Protein AF-A0A2L2YY24-F1 (afdb_monomer_lite)

Structure (mmCIF, N/CA/C/O backbone):
data_AF-A0A2L2YY24-F1
#
_entry.id   AF-A0A2L2YY24-F1
#
loop_
_atom_site.group_PDB
_atom_site.id
_atom_site.type_symbol
_atom_site.label_atom_id
_atom_site.label_alt_id
_atom_site.label_comp_id
_atom_site.label_asym_id
_atom_site.label_entity_id
_atom_site.label_seq_id
_atom_site.pdbx_PDB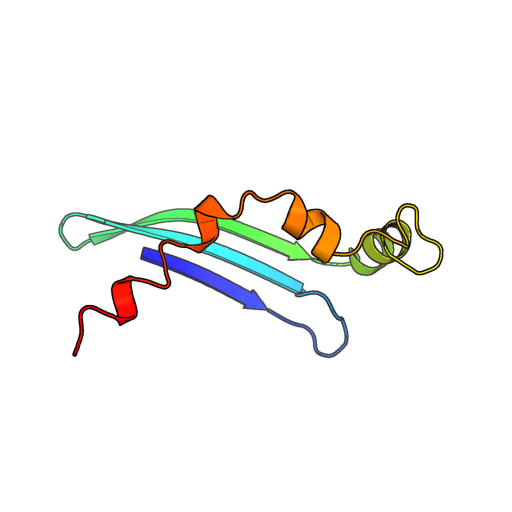_ins_code
_atom_site.Cartn_x
_atom_site.Cartn_y
_atom_site.Cartn_z
_atom_site.occupancy
_atom_site.B_iso_or_equiv
_atom_site.auth_seq_id
_atom_site.auth_comp_id
_atom_site.auth_asym_id
_atom_site.auth_atom_id
_atom_site.pdbx_PDB_model_num
ATOM 1 N N . THR A 1 1 ? -12.927 -3.151 11.422 1.00 86.94 1 THR A N 1
ATOM 2 C CA . THR A 1 1 ? -13.277 -2.802 10.032 1.00 86.94 1 THR A CA 1
ATOM 3 C C . THR A 1 1 ? -12.031 -2.622 9.185 1.00 86.94 1 THR A C 1
ATOM 5 O O . THR A 1 1 ? -11.174 -1.821 9.526 1.00 86.94 1 THR A O 1
ATOM 8 N N . VAL A 1 2 ? -11.906 -3.367 8.085 1.00 90.69 2 VAL A N 1
ATOM 9 C CA . VAL A 1 2 ? -10.796 -3.226 7.122 1.00 90.69 2 VAL A CA 1
ATOM 10 C C . VAL A 1 2 ? -11.335 -2.567 5.857 1.00 90.69 2 VAL A C 1
ATOM 12 O O . VAL A 1 2 ? -12.357 -3.007 5.334 1.00 90.69 2 VAL A O 1
ATOM 15 N N . GLN A 1 3 ? -10.670 -1.518 5.383 1.00 90.88 3 GLN A N 1
ATOM 16 C CA . GLN A 1 3 ? -11.022 -0.790 4.167 1.00 90.88 3 GLN A CA 1
ATOM 17 C C . GLN A 1 3 ? -9.863 -0.873 3.177 1.00 90.88 3 GLN A C 1
ATOM 19 O O . GLN A 1 3 ? -8.709 -0.708 3.558 1.00 90.88 3 GLN A O 1
ATOM 24 N N . ALA A 1 4 ? -10.166 -1.125 1.908 1.00 90.81 4 ALA A N 1
ATOM 25 C CA . ALA A 1 4 ? -9.180 -1.144 0.837 1.00 90.81 4 ALA A CA 1
ATOM 26 C C . ALA A 1 4 ? -9.696 -0.309 -0.336 1.00 90.81 4 ALA A C 1
ATOM 28 O O . ALA A 1 4 ? -10.857 -0.432 -0.727 1.00 90.81 4 ALA A O 1
ATOM 29 N N . ASN A 1 5 ? -8.833 0.536 -0.884 1.00 90.00 5 ASN A N 1
ATOM 30 C CA . ASN A 1 5 ? -9.118 1.412 -2.008 1.00 90.00 5 ASN A CA 1
ATOM 31 C C . ASN A 1 5 ? -8.007 1.281 -3.053 1.00 90.00 5 ASN A C 1
ATOM 33 O O . ASN A 1 5 ? -6.828 1.397 -2.728 1.00 90.00 5 ASN A O 1
ATOM 37 N N . VAL A 1 6 ? -8.375 1.060 -4.312 1.00 89.81 6 VAL A N 1
ATOM 38 C CA . VAL A 1 6 ? -7.424 0.865 -5.410 1.00 89.81 6 VAL A CA 1
ATOM 39 C C . VAL A 1 6 ? -7.829 1.753 -6.580 1.00 89.81 6 VAL A C 1
ATOM 41 O O . VAL A 1 6 ? -8.978 1.739 -7.015 1.00 89.81 6 VAL A O 1
ATOM 44 N N . ILE A 1 7 ? -6.880 2.535 -7.095 1.00 87.50 7 ILE A N 1
ATOM 45 C CA . ILE A 1 7 ? -7.100 3.478 -8.194 1.00 87.50 7 ILE A CA 1
ATOM 46 C C . ILE A 1 7 ? -6.372 2.974 -9.437 1.00 87.50 7 ILE A C 1
ATOM 48 O O . ILE A 1 7 ? -5.143 2.907 -9.470 1.00 87.50 7 ILE A O 1
ATOM 52 N N . HIS A 1 8 ? -7.135 2.689 -10.491 1.00 83.62 8 HIS A N 1
ATOM 53 C CA . HIS A 1 8 ? -6.608 2.239 -11.778 1.00 83.62 8 HIS A CA 1
ATOM 54 C C . HIS A 1 8 ? -6.441 3.392 -12.780 1.00 83.62 8 HIS A C 1
ATOM 56 O O . HIS A 1 8 ? -7.159 4.396 -12.747 1.00 83.62 8 HIS A O 1
ATOM 62 N N . SER A 1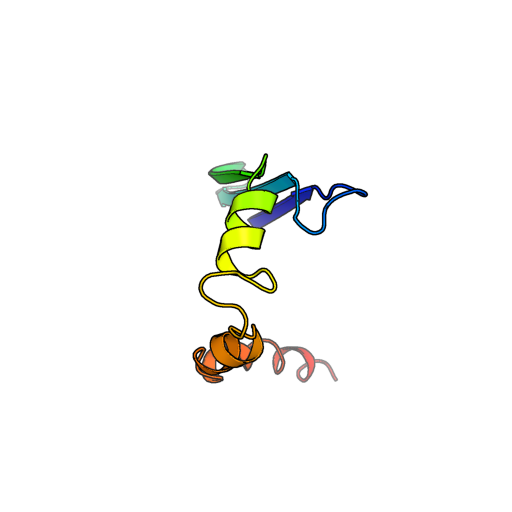 9 ? -5.468 3.262 -13.685 1.00 81.44 9 SER A N 1
ATOM 63 C CA . SER A 1 9 ? -5.368 4.106 -14.882 1.00 81.44 9 SER A CA 1
ATOM 64 C C . SER A 1 9 ? -5.978 3.381 -16.076 1.00 81.44 9 SER A C 1
ATOM 66 O O . SER A 1 9 ? -5.871 2.167 -16.168 1.00 81.44 9 SER A O 1
ATOM 68 N N . ARG A 1 10 ? -6.569 4.110 -17.031 1.00 77.81 10 ARG A N 1
ATOM 69 C CA . ARG A 1 10 ? -7.034 3.503 -18.296 1.00 77.81 10 ARG A CA 1
ATOM 70 C C . ARG A 1 10 ? -5.891 3.092 -19.223 1.00 77.81 10 ARG A C 1
ATOM 72 O O . ARG A 1 10 ? -6.100 2.274 -20.105 1.00 77.81 10 ARG A O 1
ATOM 79 N N . ASN A 1 11 ? -4.717 3.686 -19.031 1.00 75.88 11 ASN A N 1
ATOM 80 C CA . ASN A 1 11 ? -3.584 3.555 -19.943 1.00 75.88 11 ASN A CA 1
ATOM 81 C C . ASN A 1 11 ? -2.479 2.623 -19.426 1.00 75.88 11 ASN A C 1
ATOM 83 O O . ASN A 1 11 ? -1.447 2.517 -20.074 1.00 75.88 11 ASN A O 1
ATOM 87 N N . SER A 1 12 ? -2.666 1.999 -18.259 1.00 67.44 12 SER A N 1
ATOM 88 C CA . SER A 1 12 ? -1.707 1.058 -17.675 1.00 67.44 12 SER A CA 1
ATOM 89 C C . SER A 1 12 ? -2.450 -0.130 -17.074 1.00 67.44 12 SER A C 1
ATOM 91 O O . SER A 1 12 ? -3.573 0.006 -16.583 1.00 67.44 12 SER A O 1
ATOM 93 N N . PHE A 1 13 ? -1.821 -1.299 -17.157 1.00 71.31 13 PHE A N 1
ATOM 94 C CA . PHE A 1 13 ? -2.335 -2.548 -16.607 1.00 71.31 13 PHE A CA 1
ATOM 95 C C . PHE A 1 13 ? -2.292 -2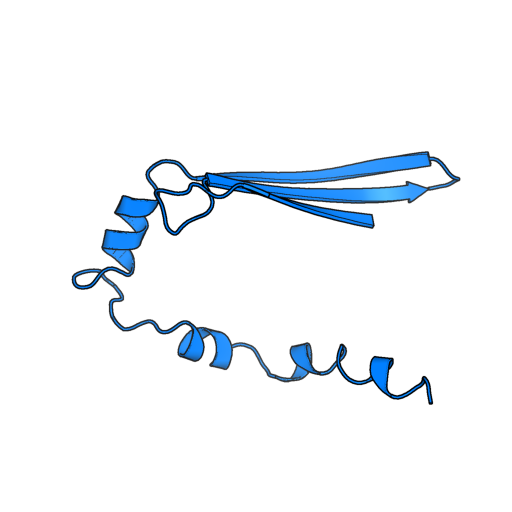.557 -15.071 1.00 71.31 13 PHE A C 1
ATOM 97 O O . PHE A 1 13 ? -3.108 -3.220 -14.429 1.00 71.31 13 PHE A O 1
ATOM 104 N N . LEU A 1 14 ? -1.381 -1.790 -14.467 1.00 78.44 14 LEU A N 1
ATOM 105 C CA . LEU A 1 14 ? -1.216 -1.737 -13.020 1.00 78.44 14 LEU A CA 1
ATOM 106 C C . LEU A 1 14 ? -2.019 -0.595 -12.384 1.00 78.44 14 LEU A C 1
ATOM 108 O O . LEU A 1 14 ? -2.198 0.476 -12.977 1.00 78.44 14 LEU A O 1
ATOM 112 N N . PRO A 1 15 ? -2.521 -0.793 -11.151 1.00 80.75 15 PRO A N 1
ATOM 113 C CA . PRO A 1 15 ? -3.132 0.289 -10.401 1.00 80.75 15 PRO A CA 1
ATOM 114 C C . PR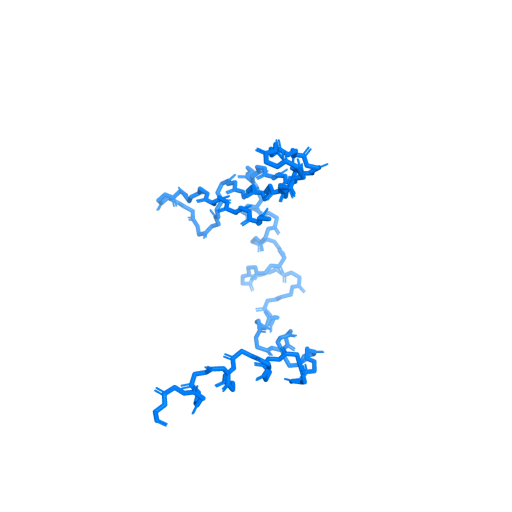O A 1 15 ? -2.087 1.353 -10.068 1.00 80.75 15 PRO A C 1
ATOM 116 O O . PRO A 1 15 ? -1.003 1.039 -9.588 1.00 80.75 15 PRO A O 1
ATOM 119 N N . ARG A 1 16 ? -2.448 2.627 -10.255 1.00 86.25 16 ARG A N 1
ATOM 120 C CA . ARG A 1 16 ? -1.600 3.774 -9.892 1.00 86.25 16 ARG A CA 1
ATOM 121 C C . ARG A 1 16 ? -1.458 3.943 -8.389 1.00 86.25 16 ARG A C 1
ATOM 123 O O . ARG A 1 16 ? -0.513 4.574 -7.931 1.00 86.25 16 ARG A O 1
ATOM 130 N N . SER A 1 17 ? -2.404 3.438 -7.609 1.00 87.69 17 SER A N 1
ATOM 131 C CA . SER A 1 17 ? -2.261 3.401 -6.159 1.00 87.69 17 SER A CA 1
ATOM 132 C C . SER A 1 17 ? -3.159 2.352 -5.537 1.00 87.69 17 SER A C 1
ATOM 134 O O . SER A 1 17 ? -4.279 2.135 -6.001 1.00 87.69 17 SER A O 1
ATOM 136 N N . ALA A 1 18 ? -2.695 1.780 -4.438 1.00 91.00 18 ALA A N 1
ATOM 137 C CA . ALA A 1 18 ? -3.490 0.949 -3.553 1.00 91.00 18 ALA A CA 1
ATOM 138 C C . ALA A 1 18 ? -3.309 1.465 -2.127 1.00 91.00 18 ALA A C 1
ATOM 140 O O . ALA A 1 18 ? -2.190 1.775 -1.720 1.00 91.00 18 ALA A O 1
ATOM 141 N N . ASN A 1 19 ? -4.408 1.586 -1.395 1.00 92.56 19 ASN A N 1
ATOM 142 C CA . ASN A 1 19 ? -4.427 2.058 -0.023 1.00 92.56 19 ASN A CA 1
ATOM 143 C C . ASN A 1 19 ? -5.298 1.137 0.827 1.00 92.56 19 ASN A C 1
ATOM 145 O O . ASN A 1 19 ? -6.382 0.735 0.403 1.00 92.56 19 ASN A O 1
ATOM 149 N N . LEU A 1 20 ? -4.824 0.793 2.015 1.00 93.62 20 LEU A N 1
ATOM 150 C CA . LEU A 1 20 ? -5.462 -0.154 2.915 1.00 93.62 20 LEU A CA 1
ATOM 151 C C . LEU A 1 20 ? -5.456 0.427 4.328 1.00 93.62 20 LEU A C 1
ATOM 153 O O . LEU A 1 20 ? -4.403 0.637 4.918 1.00 93.62 20 LEU A O 1
ATOM 157 N N . GLY A 1 21 ? -6.650 0.697 4.845 1.00 93.81 21 GLY A N 1
ATOM 158 C CA . GLY A 1 21 ? -6.880 1.288 6.159 1.00 93.81 21 GLY A CA 1
ATOM 159 C C . GLY A 1 21 ? -7.527 0.294 7.114 1.00 93.81 21 GLY A C 1
ATOM 160 O O . GLY A 1 21 ? -8.477 -0.415 6.760 1.00 93.81 21 GLY A O 1
ATOM 161 N N . TRP A 1 22 ? -7.032 0.242 8.343 1.00 94.19 22 TRP A N 1
ATOM 162 C CA . TRP A 1 22 ? -7.512 -0.631 9.406 1.00 94.19 22 TRP A CA 1
ATOM 163 C C . TRP A 1 22 ? -8.068 0.194 10.549 1.00 94.19 22 TRP A C 1
ATOM 165 O O . TRP A 1 22 ? -7.336 0.843 11.291 1.00 94.19 22 TRP A O 1
ATOM 175 N N . LYS A 1 23 ? -9.383 0.088 10.731 1.00 93.69 23 LYS A N 1
ATOM 176 C CA . LYS A 1 23 ? -10.107 0.787 11.785 1.00 93.69 23 LYS A CA 1
ATOM 177 C C . LYS A 1 23 ? -10.688 -0.208 12.775 1.00 93.69 23 LYS A C 1
ATOM 179 O O . LYS A 1 23 ? -11.220 -1.249 12.375 1.00 93.69 23 LYS A O 1
ATOM 184 N N . ILE A 1 24 ? -10.627 0.101 14.061 1.00 93.25 24 ILE A N 1
ATOM 185 C CA . ILE A 1 24 ? -11.286 -0.678 15.113 1.00 93.25 24 ILE A CA 1
ATOM 186 C C . ILE A 1 24 ? -12.342 0.195 15.776 1.00 93.25 24 ILE A C 1
ATOM 188 O O . ILE A 1 24 ? -12.106 1.366 16.055 1.00 93.25 24 ILE A O 1
ATOM 192 N N . ASP A 1 25 ? -13.506 -0.392 16.025 1.00 91.81 25 ASP A N 1
ATOM 193 C CA . ASP A 1 25 ? -14.591 0.259 16.743 1.00 91.81 25 ASP A CA 1
ATOM 194 C C . ASP A 1 25 ? -14.478 -0.106 18.234 1.00 91.81 25 ASP A C 1
ATOM 196 O O . ASP A 1 25 ? -14.559 -1.277 18.608 1.00 91.81 25 ASP A O 1
ATOM 200 N N . PHE A 1 26 ? -14.244 0.891 19.089 1.00 91.62 26 PHE A N 1
ATOM 201 C CA . PHE A 1 26 ? -14.036 0.739 20.529 1.00 91.62 26 PHE A CA 1
ATOM 202 C C . PHE A 1 26 ? -14.935 1.716 21.300 1.00 91.62 26 PHE A C 1
ATOM 204 O O . PHE A 1 26 ? -14.842 2.930 21.130 1.00 91.62 26 PHE A O 1
ATOM 211 N N . PHE A 1 27 ? -15.840 1.192 22.135 1.00 93.00 27 PHE A N 1
ATOM 212 C CA . PHE A 1 27 ? -16.862 1.971 22.863 1.00 93.00 27 PHE A CA 1
ATOM 213 C C . PHE A 1 27 ? -17.690 2.931 21.985 1.00 93.00 27 PHE A C 1
ATOM 215 O O . PHE A 1 27 ? -18.015 4.041 22.394 1.00 93.00 27 PHE A O 1
ATOM 222 N N . GLY A 1 28 ? -18.025 2.518 20.761 1.00 89.38 28 GLY A N 1
ATOM 223 C CA . GLY A 1 28 ? -18.777 3.357 19.820 1.00 89.38 28 GLY A CA 1
ATOM 224 C C . GLY A 1 28 ? -17.946 4.449 19.136 1.00 89.38 28 GLY A C 1
ATOM 225 O O . GLY A 1 28 ? -18.483 5.169 18.301 1.00 89.38 28 GLY A O 1
ATOM 226 N N . ASN A 1 29 ? -16.645 4.540 19.434 1.00 88.31 29 ASN A N 1
ATOM 227 C CA . ASN A 1 29 ? -15.701 5.405 18.736 1.00 88.31 29 ASN A CA 1
ATOM 228 C C . ASN A 1 29 ? -14.871 4.582 17.751 1.00 88.31 29 ASN A C 1
ATOM 230 O O . ASN A 1 29 ? -14.390 3.500 18.083 1.00 88.31 29 ASN A O 1
ATOM 234 N N . GLN A 1 30 ? -14.668 5.109 16.550 1.00 91.81 30 GLN A N 1
ATOM 235 C CA . GLN A 1 30 ? -13.848 4.461 15.536 1.00 91.81 30 GLN A CA 1
ATOM 236 C C . GLN A 1 30 ? -12.418 5.007 15.600 1.00 91.81 30 GLN A C 1
ATOM 238 O O . GLN A 1 30 ? -12.200 6.198 15.382 1.00 91.81 30 GLN A O 1
ATOM 243 N N . LEU A 1 31 ? -11.446 4.144 15.899 1.00 92.62 31 LEU A N 1
ATOM 244 C CA . LEU A 1 31 ? -10.022 4.478 15.862 1.00 92.62 31 LEU A CA 1
ATOM 245 C C . LEU A 1 31 ? -9.400 3.947 14.573 1.00 92.62 31 LEU A C 1
ATOM 247 O O . LEU A 1 31 ? -9.574 2.774 14.239 1.00 92.62 31 LEU A O 1
ATOM 251 N N . ASP A 1 32 ? -8.649 4.798 13.876 1.00 92.50 32 ASP A N 1
ATOM 252 C CA . ASP A 1 32 ? -7.800 4.383 12.761 1.00 92.50 32 ASP A CA 1
ATOM 253 C C . ASP A 1 32 ? -6.453 3.924 13.311 1.00 92.50 32 ASP A C 1
ATOM 255 O O . ASP A 1 32 ? -5.725 4.710 13.919 1.00 92.50 32 ASP A O 1
ATOM 259 N N . LEU A 1 33 ? -6.159 2.633 13.186 1.00 92.06 33 LEU A N 1
ATOM 260 C CA . LEU A 1 33 ? -4.944 2.060 13.755 1.00 92.06 33 LEU A CA 1
ATOM 261 C C . LEU A 1 33 ? -3.772 2.141 12.794 1.00 92.06 33 LEU A C 1
ATOM 263 O O . LEU A 1 33 ? -2.639 2.356 13.217 1.00 92.06 33 LEU A O 1
ATOM 267 N N . LEU A 1 34 ? -4.037 1.878 11.519 1.00 94.25 34 LEU A N 1
ATOM 268 C CA . LEU A 1 34 ? -2.996 1.726 10.524 1.00 94.25 34 LEU A CA 1
ATOM 269 C C . LEU A 1 34 ? -3.560 2.019 9.144 1.00 94.25 34 LEU A C 1
ATOM 271 O O . LEU A 1 34 ? -4.550 1.420 8.731 1.00 94.25 34 LEU A O 1
ATOM 275 N N . GLU A 1 35 ? -2.849 2.857 8.405 1.00 91.50 35 GLU A N 1
ATOM 276 C CA . GLU A 1 35 ? -3.076 3.069 6.987 1.00 91.50 35 GLU A CA 1
ATOM 277 C C . GLU A 1 35 ? -1.783 2.747 6.238 1.00 91.50 35 GLU A C 1
ATOM 279 O O . GLU A 1 35 ? -0.728 3.323 6.508 1.00 91.50 35 GLU A O 1
ATOM 284 N N . VAL A 1 36 ? -1.857 1.778 5.329 1.00 92.81 36 VAL A N 1
ATOM 285 C CA . VAL A 1 36 ? -0.747 1.377 4.467 1.00 92.81 36 VAL A CA 1
ATOM 286 C C . VAL A 1 36 ? -1.154 1.616 3.028 1.00 92.81 36 VAL A C 1
ATOM 288 O O . VAL A 1 36 ? -2.081 0.987 2.516 1.00 92.81 36 VAL A O 1
ATOM 291 N N . GLY A 1 37 ? -0.415 2.498 2.365 1.00 90.12 37 GLY A N 1
ATOM 292 C CA . GLY A 1 37 ? -0.670 2.875 0.989 1.00 90.12 37 GLY A CA 1
ATOM 293 C C . GLY A 1 37 ? 0.595 3.027 0.183 1.00 90.12 37 GLY A C 1
ATOM 294 O O . GLY A 1 37 ? 1.636 3.442 0.688 1.00 90.12 37 GLY A O 1
ATOM 295 N N . GLY A 1 38 ? 0.480 2.707 -1.098 1.00 89.06 38 GLY A N 1
ATOM 296 C CA . GLY A 1 38 ? 1.528 2.904 -2.079 1.00 89.06 38 GLY A CA 1
ATOM 297 C C . GLY A 1 38 ? 0.971 3.570 -3.324 1.00 89.06 38 GLY A C 1
ATOM 298 O O . GLY A 1 38 ? -0.141 3.269 -3.773 1.00 89.06 38 GLY A O 1
ATOM 299 N N . ARG A 1 39 ? 1.768 4.472 -3.893 1.00 86.00 39 ARG A N 1
ATOM 300 C CA . ARG A 1 39 ? 1.576 4.966 -5.254 1.00 86.00 39 ARG A CA 1
ATOM 301 C C . ARG A 1 39 ? 2.592 4.293 -6.159 1.00 86.00 39 ARG A C 1
ATOM 303 O O . ARG A 1 39 ? 3.749 4.124 -5.789 1.00 86.00 39 ARG A O 1
ATOM 310 N N . VAL A 1 40 ? 2.118 3.892 -7.322 1.00 80.44 40 VAL A N 1
ATOM 311 C CA . VAL A 1 40 ? 2.861 3.175 -8.343 1.00 80.44 40 VAL A CA 1
ATOM 312 C C . VAL A 1 40 ? 2.995 4.131 -9.517 1.00 80.44 40 VAL A C 1
ATOM 314 O O . VAL A 1 40 ? 2.030 4.403 -10.229 1.00 80.44 40 VAL A O 1
ATOM 317 N N . GLU A 1 41 ? 4.194 4.676 -9.672 1.00 74.56 41 GLU A N 1
ATOM 318 C CA . GLU A 1 41 ? 4.595 5.532 -10.787 1.00 74.56 41 GLU A CA 1
ATOM 319 C C . GLU A 1 41 ? 5.879 4.920 -11.371 1.00 74.56 41 GLU A C 1
ATOM 321 O O . GLU A 1 41 ? 6.747 4.484 -10.616 1.00 74.56 41 GLU A O 1
ATOM 326 N N . ASP A 1 42 ? 5.944 4.764 -12.697 1.00 72.06 42 ASP A N 1
ATOM 327 C CA . ASP A 1 42 ? 7.060 4.156 -13.456 1.00 72.06 42 ASP A CA 1
ATOM 328 C C . ASP A 1 42 ? 7.483 2.713 -13.097 1.00 72.06 42 ASP A C 1
ATOM 330 O O . ASP A 1 42 ? 8.416 2.159 -13.682 1.00 72.06 42 ASP A O 1
ATOM 334 N N . LEU A 1 43 ? 6.758 2.035 -12.204 1.00 76.75 43 LEU A N 1
ATOM 335 C CA . LEU A 1 43 ? 6.957 0.609 -11.909 1.00 76.75 43 LEU A CA 1
ATOM 336 C C . LEU A 1 43 ? 6.652 -0.306 -13.103 1.00 76.75 43 LEU A C 1
ATOM 338 O O . LEU A 1 43 ? 7.140 -1.436 -13.127 1.00 76.75 43 LEU A O 1
ATOM 342 N N . ASP A 1 44 ? 5.920 0.193 -14.104 1.00 73.75 44 ASP A N 1
ATOM 343 C CA . ASP A 1 44 ? 5.661 -0.505 -15.367 1.00 73.75 44 ASP A CA 1
ATOM 344 C C . ASP A 1 44 ? 6.980 -0.941 -16.033 1.00 73.75 44 ASP A C 1
ATOM 346 O O . ASP A 1 44 ? 7.114 -2.096 -16.422 1.00 73.75 44 ASP A O 1
ATOM 350 N N . PHE A 1 45 ? 8.010 -0.083 -16.048 1.00 76.31 45 PHE A N 1
ATOM 351 C CA . PHE A 1 45 ? 9.314 -0.405 -16.646 1.00 76.31 45 PHE A CA 1
ATOM 352 C C . PHE A 1 45 ? 10.091 -1.476 -15.872 1.00 76.31 45 PHE A C 1
ATOM 354 O O . PHE A 1 45 ? 10.753 -2.335 -16.459 1.00 76.31 45 PHE A O 1
ATOM 361 N N . ILE A 1 46 ? 10.039 -1.427 -14.538 1.00 77.06 46 ILE A N 1
ATOM 362 C CA . ILE A 1 46 ? 10.708 -2.422 -13.691 1.00 77.06 46 ILE A CA 1
ATOM 363 C C . ILE A 1 46 ? 10.022 -3.773 -13.870 1.00 77.06 46 ILE A C 1
ATOM 365 O O . ILE A 1 46 ? 10.691 -4.788 -14.051 1.00 77.06 46 ILE A O 1
ATOM 369 N N . LEU A 1 47 ? 8.692 -3.788 -13.870 1.00 75.94 47 LEU A N 1
ATOM 370 C CA . LEU A 1 47 ? 7.924 -5.011 -14.053 1.00 75.94 47 LEU A CA 1
ATOM 371 C C . LEU A 1 47 ? 8.050 -5.555 -15.473 1.00 75.94 47 LEU A C 1
ATOM 373 O O . LEU A 1 47 ? 8.154 -6.765 -15.627 1.00 75.94 47 LEU A O 1
ATOM 377 N N . GLU A 1 48 ? 8.169 -4.709 -16.491 1.00 76.06 48 GLU A N 1
ATOM 378 C CA . GLU A 1 48 ? 8.486 -5.137 -17.854 1.00 76.06 48 GLU A CA 1
ATOM 379 C C . GLU A 1 48 ? 9.893 -5.750 -17.951 1.00 76.06 48 GLU A C 1
ATOM 381 O O . GLU A 1 48 ? 10.088 -6.775 -18.601 1.00 76.06 48 GLU A O 1
ATOM 386 N N . LYS A 1 49 ? 10.881 -5.216 -17.230 1.00 76.25 49 LYS A N 1
ATOM 387 C CA . LYS A 1 49 ? 12.215 -5.836 -17.140 1.00 76.25 49 LYS A CA 1
ATOM 388 C C . LYS A 1 49 ? 12.253 -7.130 -16.329 1.00 76.25 49 LYS A C 1
ATOM 390 O O . LYS A 1 49 ? 13.156 -7.942 -16.527 1.00 76.25 49 LYS A O 1
ATOM 395 N N . LEU A 1 50 ? 11.331 -7.327 -15.394 1.00 75.12 50 LEU A N 1
ATOM 396 C CA . LEU A 1 50 ? 11.280 -8.539 -14.575 1.00 75.12 50 LEU A CA 1
ATOM 397 C C . LEU A 1 50 ? 10.437 -9.633 -15.234 1.00 75.12 50 LEU A C 1
ATOM 399 O O . LEU A 1 50 ? 10.909 -10.757 -15.378 1.00 75.12 50 LEU A O 1
ATOM 403 N N . PHE A 1 51 ? 9.230 -9.287 -15.669 1.00 75.62 51 PHE A N 1
ATOM 404 C CA . PHE A 1 51 ? 8.184 -10.200 -16.135 1.00 75.62 51 PHE A CA 1
ATOM 405 C C . PHE A 1 51 ? 7.794 -9.998 -17.604 1.00 75.62 51 PHE A C 1
ATOM 407 O O . PHE A 1 51 ? 6.930 -10.711 -18.108 1.00 75.62 51 PHE A O 1
ATOM 414 N N . GLY A 1 52 ? 8.389 -9.031 -18.303 1.00 72.38 52 GLY A N 1
ATOM 415 C CA . GLY A 1 52 ? 8.160 -8.859 -19.733 1.00 72.38 52 GLY A CA 1
A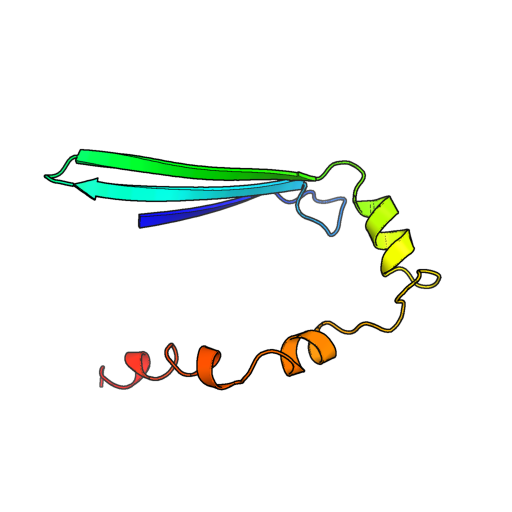TOM 416 C C . GLY A 1 52 ? 8.774 -9.993 -20.565 1.00 72.38 52 GLY A C 1
ATOM 417 O O . GLY A 1 52 ? 9.520 -10.828 -20.046 1.00 72.38 52 GLY A O 1
ATOM 418 N N . PRO A 1 53 ? 8.515 -10.014 -21.884 1.00 70.00 53 PRO A N 1
ATOM 419 C CA . PRO A 1 53 ? 8.920 -11.110 -22.775 1.00 70.00 53 PRO A CA 1
ATOM 420 C C . PRO A 1 53 ? 10.431 -11.388 -22.793 1.00 70.00 53 PRO A C 1
ATOM 422 O O . PRO A 1 53 ? 10.858 -12.507 -23.061 1.00 70.00 53 PRO A O 1
ATOM 425 N N . HIS A 1 54 ? 11.236 -10.365 -22.495 1.00 70.69 54 HIS A N 1
ATOM 426 C CA . HIS A 1 54 ? 12.698 -10.428 -22.404 1.00 70.69 54 HIS A CA 1
ATOM 427 C C . HIS A 1 54 ? 13.218 -10.209 -20.972 1.00 70.69 54 HIS A C 1
ATOM 429 O O . HIS A 1 54 ? 14.389 -9.879 -20.784 1.00 70.69 54 HIS A O 1
ATOM 435 N N . GLY A 1 55 ? 12.347 -10.325 -19.968 1.00 66.19 55 GLY A N 1
ATOM 436 C CA . GLY A 1 55 ? 12.681 -10.072 -18.573 1.00 66.19 55 GLY A CA 1
ATOM 437 C C . GLY A 1 55 ? 13.445 -11.214 -17.903 1.00 66.19 55 GLY A C 1
ATOM 438 O O . GLY A 1 55 ? 13.673 -12.267 -18.494 1.00 66.19 55 GLY A O 1
ATOM 439 N N . LEU A 1 56 ? 13.847 -11.011 -16.646 1.00 64.81 56 LEU A N 1
ATOM 440 C CA . LEU A 1 56 ? 14.590 -12.009 -15.857 1.00 64.81 56 LEU A CA 1
ATOM 441 C C . LEU A 1 56 ? 13.762 -13.261 -15.512 1.00 64.81 56 LEU A C 1
ATOM 443 O O . LEU A 1 56 ? 14.332 -14.313 -15.227 1.00 64.81 56 LEU A O 1
ATOM 447 N N . MET A 1 57 ? 12.431 -13.159 -15.524 1.00 67.00 57 MET A N 1
ATOM 448 C CA . MET A 1 57 ? 11.499 -14.235 -15.175 1.00 67.00 57 MET A CA 1
ATOM 449 C C . MET A 1 57 ? 10.310 -14.286 -16.156 1.00 67.00 57 MET A C 1
ATOM 451 O O . MET A 1 57 ? 9.160 -14.127 -15.746 1.00 67.00 57 MET A O 1
ATOM 455 N N . PRO A 1 58 ? 10.545 -14.538 -17.457 1.00 62.88 58 PRO A N 1
ATOM 456 C CA . PRO A 1 58 ? 9.515 -14.423 -18.494 1.00 62.88 58 PRO A CA 1
ATOM 457 C C . PRO A 1 58 ? 8.452 -15.534 -18.418 1.00 62.88 58 PRO A C 1
ATOM 459 O O . PRO A 1 58 ? 7.373 -15.404 -18.986 1.00 62.88 58 PRO A O 1
ATOM 462 N N . ASN A 1 59 ? 8.745 -16.626 -17.703 1.00 64.00 59 ASN A N 1
ATOM 463 C CA . ASN A 1 59 ? 7.872 -17.794 -17.568 1.00 64.00 59 ASN A CA 1
ATOM 464 C C . ASN A 1 59 ? 7.245 -17.937 -16.175 1.00 64.00 59 ASN A C 1
ATOM 466 O O . ASN A 1 59 ? 6.639 -18.972 -15.910 1.00 64.00 59 ASN A O 1
ATOM 470 N N . LEU A 1 60 ? 7.402 -16.956 -15.274 1.00 64.88 60 LEU A N 1
ATOM 471 C CA . LEU A 1 60 ? 6.814 -17.055 -13.938 1.00 64.88 60 LEU A CA 1
ATOM 472 C C . LEU A 1 60 ? 5.306 -16.825 -14.038 1.00 64.88 60 LEU A C 1
ATOM 474 O O . LEU A 1 60 ? 4.826 -15.691 -14.070 1.00 64.88 60 LEU A O 1
ATOM 478 N N . LYS A 1 61 ? 4.554 -17.920 -14.131 1.00 67.81 61 LYS A N 1
ATOM 479 C CA . LYS A 1 61 ? 3.099 -17.864 -14.155 1.00 67.81 61 LYS A CA 1
ATOM 480 C C . LYS A 1 61 ? 2.598 -17.672 -12.735 1.00 67.81 61 LYS A C 1
ATOM 482 O O . LYS A 1 61 ? 3.096 -18.277 -11.787 1.00 67.81 61 LYS A O 1
ATOM 487 N N . ILE A 1 62 ? 1.566 -16.848 -12.595 1.00 68.19 62 ILE A N 1
ATOM 488 C CA . ILE A 1 62 ? 0.869 -16.667 -11.318 1.00 68.19 62 ILE A CA 1
ATOM 489 C C . ILE A 1 62 ? 0.353 -18.017 -10.796 1.00 68.19 62 ILE A C 1
ATOM 491 O O . ILE A 1 62 ? 0.326 -18.218 -9.589 1.00 68.19 62 ILE A O 1
ATOM 495 N N . ASP A 1 63 ? 0.047 -18.961 -11.688 1.00 69.06 63 ASP A N 1
ATOM 496 C CA . ASP A 1 63 ? -0.373 -20.327 -11.359 1.00 69.06 63 ASP A CA 1
ATOM 497 C C . ASP A 1 63 ? 0.706 -21.119 -10.601 1.00 69.06 63 ASP A C 1
ATOM 499 O O . ASP A 1 63 ? 0.393 -21.820 -9.637 1.00 69.06 63 ASP A O 1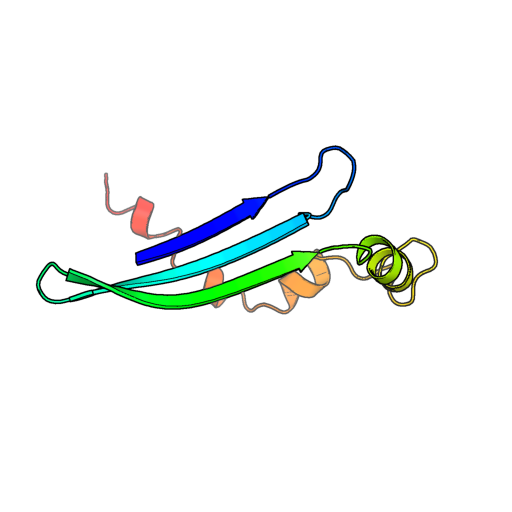
ATOM 503 N N . ASP A 1 64 ? 1.981 -20.953 -10.971 1.00 72.75 64 ASP A N 1
ATOM 504 C CA . ASP A 1 64 ? 3.104 -21.601 -10.285 1.00 72.75 64 ASP A CA 1
ATOM 505 C C . ASP A 1 64 ? 3.260 -21.030 -8.869 1.00 72.75 64 ASP A C 1
ATOM 507 O O . ASP A 1 64 ? 3.472 -21.772 -7.912 1.00 72.75 64 ASP A O 1
ATOM 511 N N . ILE A 1 65 ? 3.062 -19.719 -8.704 1.00 69.75 65 ILE A N 1
ATOM 512 C CA . ILE A 1 65 ? 3.079 -19.062 -7.388 1.00 69.75 65 ILE A CA 1
ATOM 513 C C . ILE A 1 65 ? 1.863 -19.480 -6.550 1.00 69.75 65 ILE A C 1
ATOM 515 O O . ILE A 1 65 ? 1.997 -19.746 -5.356 1.00 69.75 65 ILE A O 1
ATOM 519 N N . LEU A 1 66 ? 0.678 -19.571 -7.156 1.00 70.88 66 LEU A N 1
ATOM 520 C CA . LEU A 1 66 ? -0.542 -20.007 -6.475 1.00 70.88 66 LEU A CA 1
ATOM 521 C C . LEU A 1 66 ? -0.428 -21.453 -5.989 1.00 70.88 66 LEU A C 1
ATOM 523 O O . LEU A 1 66 ? -0.969 -21.780 -4.936 1.00 70.88 66 LEU A O 1
ATOM 527 N N . SER A 1 67 ? 0.313 -22.293 -6.714 1.00 75.75 67 SER A N 1
ATOM 528 C CA . SER A 1 67 ? 0.558 -23.686 -6.331 1.00 75.75 67 SER A CA 1
ATOM 529 C C . SER A 1 67 ? 1.442 -23.836 -5.086 1.00 75.75 67 SER A C 1
ATOM 531 O O . SER A 1 67 ? 1.367 -24.853 -4.398 1.00 75.75 67 SER A O 1
ATOM 533 N N . LEU A 1 68 ? 2.238 -22.810 -4.756 1.00 76.88 68 LEU A N 1
ATOM 534 C CA . LEU A 1 68 ? 3.059 -22.772 -3.542 1.00 76.88 68 LEU A CA 1
ATOM 535 C C . LEU A 1 68 ? 2.249 -22.392 -2.295 1.00 76.88 68 LEU A C 1
ATOM 537 O O . LEU A 1 68 ? 2.729 -22.578 -1.175 1.00 76.88 68 LEU A O 1
ATOM 541 N N . ILE A 1 69 ? 1.031 -21.867 -2.463 1.00 75.75 69 ILE A N 1
ATOM 542 C CA . ILE A 1 69 ? 0.135 -21.566 -1.348 1.00 75.75 69 ILE A CA 1
ATOM 543 C C . ILE A 1 69 ? -0.633 -22.850 -1.004 1.00 75.75 69 ILE A C 1
ATOM 545 O O . ILE A 1 69 ? -1.409 -23.335 -1.829 1.00 75.75 69 ILE A O 1
ATOM 549 N N . PRO A 1 70 ? -0.460 -23.421 0.204 1.00 68.88 70 PRO A N 1
ATOM 550 C CA . PRO A 1 70 ? -1.150 -24.646 0.570 1.00 68.88 70 PRO A CA 1
ATOM 551 C C . PRO A 1 70 ? -2.676 -24.438 0.530 1.00 68.88 70 PRO A C 1
ATOM 553 O O . PRO A 1 70 ? -3.185 -23.452 1.077 1.00 68.88 70 PRO A O 1
ATOM 556 N N . PRO A 1 71 ? -3.429 -25.375 -0.076 1.00 67.19 71 PRO A N 1
ATOM 557 C CA . PRO A 1 71 ? -4.863 -25.228 -0.349 1.00 67.19 71 PRO A CA 1
ATOM 558 C C . PRO A 1 71 ? -5.713 -25.072 0.921 1.00 67.19 71 PRO A C 1
ATOM 560 O O . PRO A 1 71 ? -6.824 -24.546 0.871 1.00 67.19 71 PRO A O 1
ATOM 563 N N . ASN A 1 72 ? -5.167 -25.452 2.077 1.00 65.88 72 ASN A N 1
ATOM 564 C CA . ASN A 1 72 ? -5.802 -25.391 3.392 1.00 65.88 72 ASN A CA 1
ATOM 565 C C . ASN A 1 72 ? -6.230 -23.975 3.835 1.00 65.88 72 ASN A C 1
ATOM 567 O O . ASN A 1 72 ? -6.972 -23.852 4.807 1.00 65.88 72 ASN A O 1
ATOM 571 N N . ILE A 1 73 ? -5.782 -22.908 3.161 1.00 64.12 73 ILE A N 1
ATOM 572 C CA . ILE A 1 73 ? -6.179 -21.521 3.469 1.00 64.12 73 ILE A CA 1
ATOM 573 C C . ILE A 1 73 ? -7.421 -21.073 2.669 1.00 64.12 73 ILE A C 1
ATOM 575 O O . ILE A 1 73 ? -8.151 -20.190 3.122 1.00 64.12 73 ILE A O 1
ATOM 579 N N . LEU A 1 74 ? -7.723 -21.695 1.523 1.00 63.78 74 LEU A N 1
ATOM 580 C CA . LEU A 1 74 ? -8.843 -21.289 0.656 1.00 63.78 74 LEU A CA 1
ATOM 581 C C . LEU A 1 74 ? -10.192 -21.935 1.026 1.00 63.78 74 LEU A C 1
ATOM 583 O O . LEU A 1 74 ? -11.232 -21.503 0.533 1.00 63.78 74 LEU A O 1
ATOM 587 N N . ASP A 1 75 ? -10.195 -22.924 1.919 1.00 61.94 75 ASP A N 1
ATOM 588 C CA . ASP A 1 75 ? -11.378 -23.746 2.209 1.00 61.94 75 ASP A CA 1
ATOM 589 C C . ASP A 1 75 ? -12.385 -23.069 3.168 1.00 61.94 75 ASP A C 1
ATOM 591 O O . ASP A 1 75 ? -13.597 -23.257 3.078 1.00 61.94 75 ASP A O 1
ATOM 595 N N . ARG A 1 76 ? -11.924 -22.156 4.037 1.00 58.84 76 ARG A N 1
ATOM 596 C CA . ARG A 1 76 ? -12.777 -21.572 5.095 1.00 58.84 76 ARG A CA 1
ATOM 597 C C . ARG A 1 76 ? -13.872 -20.606 4.625 1.00 58.84 76 ARG A C 1
ATOM 599 O O . ARG A 1 76 ? -14.756 -20.300 5.416 1.00 58.84 76 ARG A O 1
ATOM 606 N N . ARG A 1 77 ? -13.856 -20.112 3.378 1.00 58.47 77 ARG A N 1
ATOM 607 C CA . ARG A 1 77 ? -14.906 -19.194 2.869 1.00 58.47 77 ARG A CA 1
ATOM 608 C C . ARG A 1 77 ? -16.048 -19.875 2.112 1.00 58.47 77 ARG A C 1
ATOM 610 O O . ARG A 1 77 ? -17.061 -19.221 1.865 1.00 58.47 77 ARG A O 1
ATOM 617 N N . THR A 1 78 ? -15.925 -21.155 1.762 1.00 57.84 78 THR A N 1
ATOM 618 C CA . THR A 1 78 ? -16.950 -21.849 0.958 1.00 57.84 78 THR A CA 1
ATOM 619 C C . THR A 1 78 ? -17.989 -22.573 1.825 1.00 57.84 78 THR A C 1
ATOM 621 O O . THR A 1 78 ? -19.111 -22.798 1.369 1.00 57.84 78 THR A O 1
ATOM 624 N N . GLU A 1 79 ? -17.685 -22.864 3.094 1.00 56.28 79 GLU A N 1
ATOM 625 C CA . GLU A 1 79 ? -18.609 -23.583 3.987 1.00 56.28 79 GLU A CA 1
ATOM 626 C C . GLU A 1 79 ? -19.703 -22.705 4.620 1.00 56.28 79 GLU A C 1
ATOM 628 O O . GLU A 1 79 ? -20.821 -23.181 4.820 1.00 56.28 79 GLU A O 1
ATOM 633 N N . GLU A 1 80 ? -19.477 -21.402 4.827 1.00 56.72 80 GLU A N 1
ATOM 634 C CA . GLU A 1 80 ? -20.498 -20.520 5.432 1.00 56.72 80 GLU A CA 1
ATOM 635 C C . GLU A 1 80 ? -21.710 -20.252 4.517 1.00 56.72 80 GLU A C 1
ATOM 637 O O . GLU A 1 80 ? -22.754 -19.803 4.984 1.00 56.72 80 GLU A O 1
ATOM 642 N N . ARG A 1 81 ? -21.638 -20.589 3.218 1.00 56.31 81 ARG A N 1
ATOM 643 C CA . ARG A 1 81 ? -22.794 -20.505 2.301 1.00 56.31 81 ARG A CA 1
ATOM 644 C C . ARG A 1 81 ? -23.699 -21.742 2.302 1.00 56.31 81 ARG A C 1
ATOM 646 O O . ARG A 1 81 ? -24.739 -21.705 1.648 1.00 56.31 81 ARG A O 1
ATOM 653 N N . ARG A 1 82 ? -23.344 -22.829 3.001 1.00 54.69 82 ARG A N 1
ATOM 654 C CA . ARG A 1 82 ? -24.190 -24.039 3.086 1.00 54.69 82 ARG A CA 1
ATOM 655 C C . ARG A 1 82 ? -25.016 -24.154 4.368 1.00 54.69 82 ARG A C 1
ATOM 657 O O . ARG A 1 82 ? -25.925 -24.972 4.391 1.00 54.69 82 ARG A O 1
ATOM 664 N N . VAL A 1 83 ? -24.795 -23.310 5.378 1.00 58.50 83 VAL A N 1
ATOM 665 C CA . VAL A 1 83 ? -25.588 -23.300 6.630 1.00 58.50 83 VAL A CA 1
ATOM 666 C C . VAL A 1 83 ? -26.706 -22.247 6.571 1.00 58.50 83 VAL A C 1
ATOM 668 O O . VAL A 1 83 ? -26.935 -21.480 7.499 1.00 58.50 83 VAL A O 1
ATOM 671 N N . GLY A 1 84 ? -27.376 -22.161 5.424 1.00 56.66 84 GLY A N 1
ATOM 672 C CA . GLY A 1 84 ? -28.427 -21.176 5.162 1.00 56.66 84 GLY A CA 1
ATOM 673 C C . GLY A 1 84 ? -29.493 -21.697 4.207 1.00 56.66 84 GLY A C 1
ATOM 674 O O . GLY A 1 84 ? -29.976 -20.942 3.364 1.00 56.66 84 GLY A O 1
ATOM 675 N N . LYS A 1 85 ? -29.814 -22.990 4.293 1.00 41.94 85 LYS A N 1
ATOM 676 C CA . LYS A 1 85 ? -30.978 -23.578 3.636 1.00 41.94 85 LYS A CA 1
ATOM 677 C C . LYS A 1 85 ? -31.676 -24.551 4.571 1.00 41.94 85 LYS A C 1
ATOM 679 O O . LYS A 1 85 ? -30.947 -25.294 5.262 1.00 41.94 85 LYS A O 1
#

Radius of gyration: 18.78 Å; chains: 1; bounding box: 46×31×46 Å

Foldseek 3Di:
DKDKDFACDPVDPHTQKIKIWDWDQDPNDIDTDDIDMDGDDPCRVVCCQDQNCPHPCVPDDVVVVVVVPPCVVVPVPPVVVVVPD

Secondary structure (DSSP, 8-state):
-EEEEEEE-TT-SSEEEEEEEEEEEETTEEEEEEEEEEE-SSHHHHHHHHHSTTSS-TT--HHHHHHTS-GGGTGGGTSTTTS--

Organism: Parasteatoda tepidariorum (NCBI:txid114398)

Sequence (85 aa):
TVQANVIHSRNSFLPRSANLGWKIDFFGNQLDLLEVGGRVEDLDFILEKLFGPHGLMPNLKIDDILSLIPPNILDRRTEERRVGK

pLDDT: mean 76.99, std 12.58, range [41.94, 94.25]

InterPro domains:
  IPR015255 Vitellinogen, open beta-sheet [PF09172] (2-62)
  IPR015817 Vitellinogen, open beta-sheet, subdomain 1 [G3DSA:2.20.50.20] (1-65)
  IPR015819 Lipid transport protein, beta-sheet shell [SSF56968] (2-66)
  IPR050733 Vitellogenin/Apolipophorin [PTHR23345] (2-71)